Protein AF-G7H5S6-F1 (afdb_monomer_lite)

Radius of gyration: 30.72 Å; chains: 1; bounding box: 79×36×66 Å

pLDDT: mean 77.29, std 14.37, range [43.06, 95.81]

Secondary structure (DSSP, 8-state):
-HHHHHHHHHHHHHHHHHHHHHSS-GGGHHHHHHHHHHHHHHHHHHHHHHHHHHSPPPPHHHHHHHHHHHHHHHHHHHHHHHHSSBHHHIIIIIHHHHHHHHHHHTT-TT-TTSTTTHHHHHHHHHHHHHHHHHHHHH-TT---STTTTSBP-HHHHHHHHHHHHHT-

Sequence (168 aa):
MIDRLVMAGIVVVAGLVVAAAVGPLRPHALLVGGAVAAVILGVLRLSISLGARSAPPPQPWDSERDDALVRWQARTRNLIAWADGTRGDWDRHLRPILAREFLMATGNRHGAARRGATAGTLGATGRMTFGPELWPWVDPLGANYADRDQPGPGRDTLDAILKQLEQL

Structure (mmCIF, N/CA/C/O backbone):
data_AF-G7H5S6-F1
#
_entry.id   AF-G7H5S6-F1
#
loop_
_atom_site.group_PDB
_atom_site.id
_atom_site.type_symbol
_atom_site.label_atom_id
_atom_site.label_alt_id
_atom_site.label_comp_id
_atom_site.label_asym_id
_atom_site.label_entity_id
_atom_site.label_seq_id
_atom_site.pdbx_PDB_ins_code
_atom_site.Cartn_x
_atom_site.Cartn_y
_atom_site.Cartn_z
_atom_site.occupancy
_atom_site.B_iso_or_equiv
_atom_site.auth_seq_id
_atom_site.auth_comp_id
_atom_site.auth_asym_id
_atom_site.auth_atom_id
_atom_site.pdbx_PDB_model_num
ATOM 1 N N . MET A 1 1 ? -17.541 3.341 44.422 1.00 45.53 1 MET A N 1
ATOM 2 C CA . MET A 1 1 ? -18.505 4.457 44.618 1.00 45.53 1 MET A CA 1
ATOM 3 C C . MET A 1 1 ? -19.136 4.929 43.300 1.00 45.53 1 MET A C 1
ATOM 5 O O . MET A 1 1 ? -20.280 5.360 43.332 1.00 45.53 1 MET A O 1
ATOM 9 N N . ILE A 1 2 ? -18.446 4.780 42.157 1.00 50.59 2 ILE A N 1
ATOM 10 C CA . ILE A 1 2 ? -18.919 5.140 40.803 1.00 50.59 2 ILE A CA 1
ATOM 11 C C . ILE A 1 2 ? -20.127 4.294 40.348 1.00 50.59 2 ILE A C 1
ATOM 13 O O . ILE A 1 2 ? -21.090 4.858 39.837 1.00 50.59 2 ILE A O 1
ATOM 17 N N . ASP A 1 3 ? -20.163 2.990 40.649 1.00 52.72 3 ASP A N 1
ATOM 18 C CA . ASP A 1 3 ? -21.275 2.110 40.234 1.00 52.72 3 ASP A CA 1
ATOM 19 C C . ASP A 1 3 ? -22.633 2.519 40.808 1.00 52.72 3 ASP A C 1
ATOM 21 O O . ASP A 1 3 ? -23.659 2.396 40.147 1.00 52.72 3 ASP A O 1
ATOM 25 N N . ARG A 1 4 ? -22.648 3.071 42.027 1.00 52.19 4 ARG A N 1
ATOM 26 C CA . ARG A 1 4 ? -23.876 3.550 42.678 1.00 52.19 4 ARG A CA 1
ATOM 27 C C . ARG A 1 4 ? -24.421 4.817 42.030 1.00 52.19 4 ARG A C 1
ATOM 29 O O . ARG A 1 4 ? -25.630 5.002 41.987 1.00 52.19 4 ARG A O 1
ATOM 36 N N . LEU A 1 5 ? -23.534 5.665 41.517 1.00 59.50 5 LEU A N 1
ATOM 37 C CA . LEU A 1 5 ? -23.887 6.914 40.846 1.00 59.50 5 LEU A CA 1
ATOM 38 C C . LEU A 1 5 ? -24.410 6.641 39.429 1.00 59.50 5 LEU A C 1
ATOM 40 O O . LEU A 1 5 ? -25.396 7.242 39.011 1.00 59.50 5 LEU A O 1
ATOM 44 N N . VAL A 1 6 ? -23.817 5.660 38.739 1.00 63.34 6 VAL A N 1
ATOM 45 C CA . VAL A 1 6 ? -24.303 5.160 37.444 1.00 63.34 6 VAL A CA 1
ATOM 46 C C . VAL A 1 6 ? -25.653 4.453 37.602 1.00 63.34 6 VAL A C 1
ATOM 48 O O . VAL A 1 6 ? -26.586 4.765 36.865 1.00 63.34 6 VAL A O 1
ATOM 51 N N . MET A 1 7 ? -25.808 3.578 38.605 1.00 64.44 7 MET A N 1
ATOM 52 C CA . MET A 1 7 ? -27.102 2.954 38.916 1.00 64.44 7 MET A CA 1
ATOM 53 C C . MET A 1 7 ? -28.175 3.993 39.249 1.00 64.44 7 MET A C 1
ATOM 55 O O . MET A 1 7 ? -29.288 3.898 38.741 1.00 64.44 7 MET A O 1
ATOM 59 N N . ALA A 1 8 ? -27.850 4.994 40.073 1.00 67.88 8 ALA A N 1
ATOM 60 C CA . ALA A 1 8 ? -28.789 6.053 40.429 1.00 67.88 8 ALA A CA 1
ATOM 61 C C . ALA A 1 8 ? -29.220 6.862 39.195 1.00 67.88 8 ALA A C 1
ATOM 63 O O . ALA A 1 8 ? -30.404 7.147 39.037 1.00 67.88 8 ALA A O 1
ATOM 64 N N . GLY A 1 9 ? -28.287 7.158 38.281 1.00 67.00 9 GLY A N 1
ATOM 65 C CA . GLY A 1 9 ? -28.594 7.806 37.006 1.00 67.00 9 GLY A CA 1
ATOM 66 C C . GLY A 1 9 ? -29.545 6.981 36.135 1.00 67.00 9 GLY A C 1
ATOM 67 O O . GLY A 1 9 ? -30.530 7.513 35.628 1.00 67.00 9 GLY A O 1
ATOM 68 N N . ILE A 1 10 ? -29.310 5.670 36.021 1.00 71.88 10 ILE A N 1
ATOM 69 C CA . ILE A 1 10 ? -30.171 4.757 35.250 1.00 71.88 10 ILE A CA 1
ATOM 70 C C . ILE A 1 10 ? -31.579 4.677 35.857 1.00 71.88 10 ILE A C 1
ATOM 72 O O . ILE A 1 10 ? -32.564 4.742 35.125 1.00 71.88 10 ILE A O 1
ATOM 76 N N . VAL A 1 11 ? -31.690 4.586 37.186 1.00 71.38 11 VAL A N 1
ATOM 77 C CA . VAL A 1 11 ? -32.981 4.499 37.890 1.00 71.38 11 VAL A CA 1
ATOM 78 C C . VAL A 1 11 ? -33.803 5.779 37.720 1.00 71.38 11 VAL A C 1
ATOM 80 O O . VAL A 1 11 ? -35.008 5.703 37.484 1.00 71.38 11 VAL A O 1
ATOM 83 N N . VAL A 1 12 ? -33.167 6.953 37.769 1.00 70.50 12 VAL A N 1
ATOM 84 C CA . VAL A 1 12 ? -33.852 8.240 37.560 1.00 70.50 12 VAL A CA 1
ATOM 85 C C . VAL A 1 12 ? -34.359 8.372 36.120 1.00 70.50 12 VAL A C 1
ATOM 87 O O . VAL A 1 12 ? -35.499 8.787 35.908 1.00 70.50 12 VAL A O 1
ATOM 90 N N . VAL A 1 13 ? -33.560 7.961 35.128 1.00 68.56 13 VAL A N 1
ATOM 91 C CA . VAL A 1 13 ? -33.967 7.983 33.712 1.00 68.56 13 VAL A CA 1
ATOM 92 C C . VAL A 1 13 ? -35.098 6.991 33.444 1.00 68.56 13 VAL A C 1
ATOM 94 O O . VAL A 1 13 ? -36.085 7.351 32.804 1.00 68.56 13 VAL A O 1
ATOM 97 N N . ALA A 1 14 ? -35.008 5.773 33.982 1.00 68.81 14 ALA A N 1
ATOM 98 C CA . ALA A 1 14 ? -36.062 4.770 33.860 1.00 68.81 14 ALA A CA 1
ATOM 99 C C . ALA A 1 14 ? -37.376 5.243 34.507 1.00 68.81 14 ALA A C 1
ATOM 101 O O . ALA A 1 14 ? -38.442 5.096 33.910 1.00 68.81 14 ALA A O 1
ATOM 102 N N . GLY A 1 15 ? -37.304 5.880 35.682 1.00 63.94 15 GLY A N 1
ATOM 103 C CA . GLY A 1 15 ? -38.466 6.460 36.359 1.00 63.94 15 GLY A CA 1
ATOM 104 C C . GLY A 1 15 ? -39.138 7.571 35.547 1.00 63.94 15 GLY A C 1
ATOM 105 O O . GLY A 1 15 ? -40.364 7.594 35.436 1.00 63.94 15 GLY A O 1
ATOM 106 N N . LEU A 1 16 ? -38.348 8.446 34.917 1.00 65.44 16 LEU A N 1
ATOM 107 C CA . LEU A 1 16 ? -38.861 9.530 34.075 1.00 65.44 16 LEU A CA 1
ATOM 108 C C . LEU A 1 16 ? -39.546 9.003 32.800 1.00 65.44 16 LEU A C 1
ATOM 110 O O . LEU A 1 16 ? -40.596 9.513 32.408 1.00 65.44 16 LEU A O 1
ATOM 114 N N . VAL A 1 17 ? -38.995 7.949 32.187 1.00 63.38 17 VAL A N 1
ATOM 115 C CA . VAL A 1 17 ? -39.580 7.283 31.009 1.00 63.38 17 VAL A CA 1
ATOM 116 C C . VAL A 1 17 ? -40.907 6.600 31.355 1.00 63.38 17 VAL A C 1
ATOM 118 O O . VAL A 1 17 ? -41.890 6.772 30.634 1.00 63.38 17 VAL A O 1
ATOM 121 N N . VAL A 1 18 ? -40.967 5.866 32.472 1.00 64.19 18 VAL A N 1
ATOM 122 C CA . VAL A 1 18 ? -42.189 5.170 32.917 1.00 64.19 18 VAL A CA 1
ATOM 123 C C . VAL A 1 18 ? -43.291 6.167 33.295 1.00 64.19 18 VAL A C 1
ATOM 125 O O . VAL A 1 18 ? -44.445 5.978 32.909 1.00 64.19 18 VAL A O 1
ATOM 128 N N . ALA A 1 19 ? -42.946 7.268 33.969 1.00 59.81 19 ALA A N 1
ATOM 129 C CA . ALA A 1 19 ? -43.901 8.323 34.316 1.00 59.81 19 ALA A CA 1
ATOM 130 C C . ALA A 1 19 ? -44.505 9.004 33.074 1.00 59.81 19 ALA A C 1
ATOM 132 O O . ALA A 1 19 ? -45.699 9.306 33.044 1.00 59.81 19 ALA A O 1
ATOM 133 N N . ALA A 1 20 ? -43.706 9.195 32.022 1.00 56.91 20 ALA A N 1
ATOM 134 C CA . ALA A 1 20 ? -44.175 9.763 30.763 1.00 56.91 20 ALA A CA 1
ATOM 135 C C . ALA A 1 20 ? -45.001 8.782 29.909 1.00 56.91 20 ALA A C 1
ATOM 137 O O . ALA A 1 20 ? -45.844 9.220 29.127 1.00 56.91 20 ALA A O 1
ATOM 138 N N . ALA A 1 21 ? -44.787 7.472 30.067 1.00 57.72 21 ALA A N 1
ATOM 139 C CA . ALA A 1 21 ? -45.518 6.432 29.343 1.00 57.72 21 ALA A CA 1
ATOM 140 C C . ALA A 1 21 ? -46.923 6.153 29.916 1.00 57.72 21 ALA A C 1
ATOM 142 O O . ALA A 1 21 ? -47.825 5.792 29.160 1.00 57.72 21 ALA A O 1
ATOM 143 N N . VAL A 1 22 ? -47.115 6.318 31.232 1.00 59.72 22 VAL A N 1
ATOM 144 C CA . VAL A 1 22 ? -48.376 5.988 31.933 1.00 59.72 22 VAL A CA 1
ATOM 145 C C . VAL A 1 22 ? -49.244 7.230 32.218 1.00 59.72 22 VAL A C 1
ATOM 147 O O . VAL A 1 22 ? -50.445 7.105 32.452 1.00 59.72 22 VAL A O 1
ATOM 150 N N . GLY A 1 23 ? -48.676 8.441 32.167 1.00 59.31 23 GLY A N 1
ATOM 151 C CA . GLY A 1 23 ? -49.377 9.690 32.487 1.00 59.31 23 GLY A CA 1
ATOM 152 C C . GLY A 1 23 ? -50.202 10.318 31.342 1.00 59.31 23 GLY A C 1
ATOM 153 O O . GLY A 1 23 ? -50.034 9.977 30.170 1.00 59.31 23 GLY A O 1
ATOM 154 N N . PRO A 1 24 ? -51.049 11.325 31.643 1.00 52.25 24 PRO A N 1
ATOM 155 C CA . PRO A 1 24 ? -51.925 12.026 30.685 1.00 52.25 24 PRO A CA 1
ATOM 156 C C . PRO A 1 24 ? -51.184 12.902 29.647 1.00 52.25 24 PRO A C 1
ATOM 158 O O . PRO A 1 24 ? -51.805 13.662 28.908 1.00 52.25 24 PRO A O 1
ATOM 161 N N . LEU A 1 25 ? -49.853 12.794 29.554 1.00 53.53 25 LEU A N 1
ATOM 162 C CA . LEU A 1 25 ? -48.973 13.620 28.721 1.00 53.53 25 LEU A CA 1
ATOM 163 C C . LEU A 1 25 ? -48.718 13.056 27.311 1.00 53.53 25 LEU A C 1
ATOM 165 O O . LEU A 1 25 ? -47.797 13.513 26.636 1.00 53.53 25 LEU A O 1
ATOM 169 N N . ARG A 1 26 ? -49.555 12.136 26.808 1.00 55.16 26 ARG A N 1
ATOM 170 C CA . ARG A 1 26 ? -49.498 11.642 25.413 1.00 55.16 26 ARG A CA 1
ATOM 171 C C . ARG A 1 26 ? -49.237 12.719 24.339 1.00 55.16 26 ARG A C 1
ATOM 173 O O . ARG A 1 26 ? -48.422 12.440 23.461 1.00 55.16 26 ARG A O 1
ATOM 180 N N . PRO A 1 27 ? -49.828 13.936 24.375 1.00 64.19 27 PRO A N 1
ATOM 181 C CA . PRO A 1 27 ? -49.524 14.961 23.367 1.00 64.19 27 PRO A CA 1
ATOM 182 C C . PRO A 1 27 ? -48.084 15.511 23.416 1.00 64.19 27 PRO A C 1
ATOM 184 O O . PRO A 1 27 ? -47.648 16.150 22.468 1.00 64.19 27 PRO A O 1
ATOM 187 N N . HIS A 1 28 ? -47.322 15.243 24.480 1.00 59.09 28 HIS A N 1
ATOM 188 C CA . HIS A 1 28 ? -45.950 15.724 24.682 1.00 59.09 28 HIS A CA 1
ATOM 189 C C . HIS A 1 28 ? -44.902 14.612 24.495 1.00 59.09 28 HIS A C 1
ATOM 191 O O . HIS A 1 28 ? -43.733 14.796 24.833 1.00 59.09 28 HIS A O 1
ATOM 197 N N . ALA A 1 29 ? -45.290 13.463 23.926 1.00 62.50 29 ALA A N 1
ATOM 198 C CA . ALA A 1 29 ? -44.412 12.307 23.729 1.00 62.50 29 ALA A CA 1
ATOM 199 C C . ALA A 1 29 ? -43.124 12.633 22.943 1.00 62.50 29 ALA A C 1
ATOM 201 O O . ALA A 1 29 ? -42.072 12.067 23.230 1.00 62.50 29 ALA A O 1
ATOM 202 N N . LEU A 1 30 ? -43.171 13.587 22.005 1.00 62.59 30 LEU A N 1
ATOM 203 C CA . LEU A 1 30 ? -41.986 14.052 21.270 1.00 62.59 30 LEU A CA 1
ATOM 204 C C . LEU A 1 30 ? -41.002 14.833 22.154 1.00 62.59 30 LEU A C 1
ATOM 206 O O . LEU A 1 30 ? -39.795 14.635 22.043 1.00 62.59 30 LEU A O 1
ATOM 210 N N . LEU A 1 31 ? -41.501 15.677 23.062 1.00 62.62 31 LEU A N 1
ATOM 211 C CA . LEU A 1 31 ? -40.660 16.403 24.022 1.00 62.62 31 LEU A CA 1
ATOM 212 C C . LEU A 1 31 ? -40.025 15.444 25.030 1.00 62.62 31 LEU A C 1
ATOM 214 O O . LEU A 1 31 ? -38.853 15.591 25.365 1.00 62.62 31 LEU A O 1
ATOM 218 N N . VAL A 1 32 ? -40.772 14.424 25.455 1.00 65.31 32 VAL A N 1
ATOM 219 C CA . VAL A 1 32 ? -40.256 13.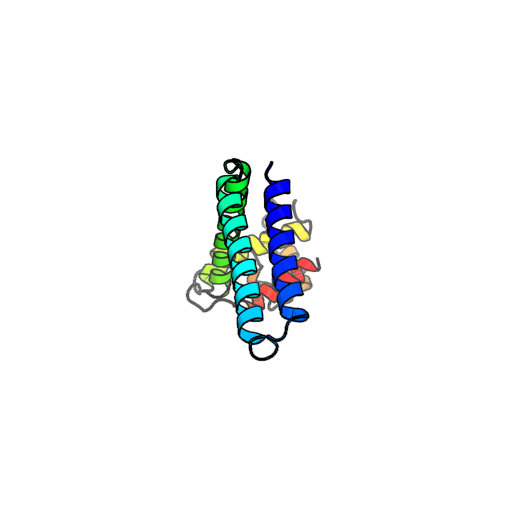351 26.313 1.00 65.31 32 VAL A CA 1
ATOM 220 C C . VAL A 1 32 ? -39.171 12.559 25.584 1.00 65.31 32 VAL A C 1
ATOM 222 O O . VAL A 1 32 ? -38.092 12.362 26.135 1.00 65.31 32 VAL A O 1
ATOM 225 N N . GLY A 1 33 ? -39.413 12.146 24.337 1.00 65.81 33 GLY A N 1
ATOM 226 C CA . GLY A 1 33 ? -38.421 11.436 23.527 1.00 65.81 33 GLY A CA 1
ATOM 227 C C . GLY A 1 33 ? -37.144 12.255 23.321 1.00 65.81 33 GLY A C 1
ATOM 228 O O . GLY A 1 33 ? -36.042 11.737 23.495 1.00 65.81 33 GLY A O 1
ATOM 229 N N . GLY A 1 34 ? -37.289 13.554 23.043 1.00 73.50 34 GLY A N 1
ATOM 230 C CA . GLY A 1 34 ? -36.168 14.489 22.942 1.00 73.50 34 GLY A CA 1
ATOM 231 C C . GLY A 1 34 ? -35.395 14.634 24.253 1.00 73.50 34 GLY A C 1
ATOM 232 O O . GLY A 1 34 ? -34.166 14.594 24.245 1.00 73.50 34 GLY A O 1
ATOM 233 N N . ALA A 1 35 ? -36.091 14.728 25.388 1.00 72.31 35 ALA A N 1
ATOM 234 C CA . ALA A 1 35 ? -35.461 14.800 26.703 1.00 72.31 35 ALA A CA 1
ATOM 235 C C . ALA A 1 35 ? -34.674 13.521 27.030 1.00 72.31 35 ALA A C 1
ATOM 237 O O . ALA A 1 35 ? -33.537 13.599 27.489 1.00 72.31 35 ALA A O 1
ATOM 238 N N . VAL A 1 36 ? -35.230 12.345 26.731 1.00 71.00 36 VAL A N 1
ATOM 239 C CA . VAL A 1 36 ? -34.550 11.056 26.930 1.00 71.00 36 VAL A CA 1
ATOM 240 C C . VAL A 1 36 ? -33.309 10.953 26.044 1.00 71.00 36 VAL A C 1
ATOM 242 O O . VAL A 1 36 ? -32.234 10.615 26.539 1.00 71.00 36 VAL A O 1
ATOM 245 N N . ALA A 1 37 ? -33.415 11.308 24.761 1.00 74.56 37 ALA A N 1
ATOM 246 C CA . ALA A 1 37 ? -32.275 11.321 23.847 1.00 74.56 37 ALA A CA 1
ATOM 247 C C . ALA A 1 37 ? -31.179 12.299 24.304 1.00 74.56 37 ALA A C 1
ATOM 249 O O . ALA A 1 37 ? -29.999 11.951 24.286 1.00 74.56 37 ALA A O 1
ATOM 250 N N . ALA A 1 38 ? -31.558 13.492 24.773 1.00 74.38 38 ALA A N 1
ATOM 251 C CA . ALA A 1 38 ? -30.626 14.484 25.300 1.00 74.38 38 ALA A CA 1
ATOM 252 C C . ALA A 1 38 ? -29.911 13.992 26.567 1.00 74.38 38 ALA A C 1
ATOM 254 O O . ALA A 1 38 ? -28.710 14.213 26.714 1.00 74.38 38 ALA A O 1
ATOM 255 N N . VAL A 1 39 ? -30.611 13.280 27.454 1.00 77.56 39 VAL A N 1
ATOM 256 C CA . VAL A 1 39 ? -30.002 12.684 28.650 1.00 77.56 39 VAL A CA 1
ATOM 257 C C . VAL A 1 39 ? -29.058 11.543 28.278 1.00 77.56 39 VAL A C 1
ATOM 259 O O . VAL A 1 39 ? -27.942 11.509 28.788 1.00 77.56 39 VAL A O 1
ATOM 262 N N . ILE A 1 40 ? -29.442 10.652 27.359 1.00 77.88 40 ILE A N 1
ATOM 263 C CA . ILE A 1 40 ? -28.568 9.568 26.880 1.00 77.88 40 ILE A CA 1
ATOM 264 C C . ILE A 1 40 ? -27.298 10.147 26.250 1.00 77.88 40 ILE A C 1
ATOM 266 O O . ILE A 1 40 ? -26.192 9.741 26.606 1.00 77.88 40 ILE A O 1
ATOM 270 N N . LEU A 1 41 ? -27.441 11.136 25.361 1.00 79.75 41 LEU A N 1
ATOM 271 C CA . LEU A 1 41 ? -26.305 11.826 24.750 1.00 79.75 41 LEU A CA 1
ATOM 272 C C . LEU A 1 41 ? -25.452 12.538 25.799 1.00 79.75 41 LEU A C 1
ATOM 274 O O . LEU A 1 41 ? -24.231 12.443 25.740 1.00 79.75 41 LEU A O 1
ATOM 278 N N . GLY A 1 42 ? -26.071 13.203 26.777 1.00 82.50 42 GLY A N 1
ATOM 279 C CA . GLY A 1 42 ? -25.380 13.874 27.876 1.00 82.50 42 GLY A CA 1
ATOM 280 C C . GLY A 1 42 ? -24.571 12.910 28.742 1.00 82.50 42 GLY A C 1
ATOM 281 O O . GLY A 1 42 ? -23.400 13.175 29.011 1.00 82.50 42 GLY A O 1
ATOM 282 N N . VAL A 1 43 ? -25.152 11.766 29.115 1.00 79.44 43 VAL A N 1
ATOM 283 C CA . VAL A 1 43 ? -24.474 10.706 29.876 1.00 79.44 43 VAL A CA 1
ATOM 284 C C . VAL A 1 43 ? -23.328 10.107 29.067 1.00 79.44 43 VAL A C 1
ATOM 286 O O . VAL A 1 43 ? -22.242 9.961 29.616 1.00 79.44 43 VAL A O 1
ATOM 289 N N . LEU A 1 44 ? -23.520 9.837 27.772 1.00 78.12 44 LEU A N 1
ATOM 290 C CA . LEU A 1 44 ? -22.466 9.323 26.893 1.00 78.12 44 LEU A CA 1
ATOM 291 C C . LEU A 1 44 ? -21.307 10.324 26.747 1.00 78.12 44 LEU A C 1
ATOM 293 O O . LEU A 1 44 ? -20.134 9.966 26.830 1.00 78.12 44 LEU A O 1
ATOM 297 N N . ARG A 1 45 ? -21.617 11.615 26.582 1.00 83.69 45 ARG A N 1
ATOM 298 C CA . ARG A 1 45 ? -20.610 12.690 26.541 1.00 83.69 45 ARG A CA 1
ATOM 299 C C . ARG A 1 45 ? -19.852 12.777 27.864 1.00 83.69 45 ARG A C 1
ATOM 301 O O . ARG A 1 45 ? -18.628 12.937 27.874 1.00 83.69 45 ARG A O 1
ATOM 308 N N . LEU A 1 46 ? -20.569 12.671 28.981 1.00 79.50 46 LEU A N 1
ATOM 309 C CA . LEU A 1 46 ? -19.982 12.726 30.312 1.00 79.50 46 LEU A CA 1
ATOM 310 C C . LEU A 1 46 ? -19.120 11.489 30.593 1.00 79.50 46 LEU A C 1
ATOM 312 O O . LEU A 1 46 ? -18.017 11.641 31.100 1.00 79.50 46 LEU A O 1
ATOM 316 N N . SER A 1 47 ? -19.546 10.290 30.196 1.00 75.19 47 SER A N 1
ATOM 317 C CA . SER A 1 47 ? -18.765 9.061 30.363 1.00 75.19 47 SER A CA 1
ATOM 318 C C . SER A 1 47 ? -17.487 9.074 29.530 1.00 75.19 47 SER A C 1
ATOM 320 O O . SER A 1 47 ? -16.444 8.673 30.033 1.00 75.19 47 SER A O 1
ATOM 322 N N . ILE A 1 48 ? -17.528 9.595 28.298 1.00 76.81 48 ILE A N 1
ATOM 323 C CA . ILE A 1 48 ? -16.329 9.755 27.459 1.00 76.81 48 ILE A CA 1
ATOM 324 C C . ILE A 1 48 ? -15.364 10.764 28.095 1.00 76.81 48 ILE A C 1
ATOM 326 O O . ILE A 1 48 ? -14.170 10.506 28.197 1.00 76.81 48 ILE A O 1
ATOM 330 N N . SER A 1 49 ? -15.869 11.908 28.562 1.00 75.75 49 SER A N 1
ATOM 331 C CA . SER A 1 49 ? -15.030 12.961 29.157 1.00 75.75 49 SER A CA 1
ATOM 332 C C . SER A 1 49 ? -14.489 12.626 30.550 1.00 75.75 49 SER A C 1
ATOM 334 O O . SER A 1 49 ? -13.361 12.998 30.861 1.00 75.75 49 SER A O 1
ATOM 336 N N . LEU A 1 50 ? -15.252 11.920 31.388 1.00 71.94 50 LEU A N 1
ATOM 337 C CA . LEU A 1 50 ? -14.786 11.396 32.675 1.00 71.94 50 LEU A CA 1
ATOM 338 C C . LEU A 1 50 ? -13.837 10.214 32.463 1.00 71.94 50 LEU A C 1
ATOM 340 O O . LEU A 1 50 ? -12.796 10.153 33.106 1.00 71.94 50 LEU A O 1
ATOM 344 N N . GLY A 1 51 ? -14.146 9.330 31.513 1.00 62.94 51 GLY A N 1
ATOM 345 C CA . GLY A 1 51 ? -13.275 8.232 31.099 1.00 62.94 51 GLY A CA 1
ATOM 346 C C . GLY A 1 51 ? -11.937 8.724 30.552 1.00 62.94 51 GLY A C 1
ATOM 347 O O . GLY A 1 51 ? -10.911 8.159 30.894 1.00 62.94 51 GLY A O 1
ATOM 348 N N . ALA A 1 52 ? -11.915 9.835 29.809 1.00 61.94 52 ALA A N 1
ATOM 349 C CA . ALA A 1 52 ? -10.681 10.483 29.360 1.00 61.94 52 ALA A CA 1
ATOM 350 C C . ALA A 1 52 ? -9.864 11.102 30.512 1.00 61.94 52 ALA A C 1
ATOM 352 O O . ALA A 1 52 ? -8.648 11.207 30.410 1.00 61.94 52 ALA A O 1
ATOM 353 N N . ARG A 1 53 ? -10.510 11.502 31.617 1.00 58.22 53 ARG A N 1
ATOM 354 C CA . ARG A 1 53 ? -9.834 12.017 32.826 1.00 58.22 53 ARG A CA 1
ATOM 355 C C . ARG A 1 53 ? -9.336 10.906 33.753 1.00 58.22 53 ARG A C 1
ATOM 357 O O . ARG A 1 53 ? -8.421 11.142 34.532 1.00 58.22 53 ARG A O 1
ATOM 364 N N . SER A 1 54 ? -9.956 9.729 33.692 1.00 58.62 54 SER A N 1
ATOM 365 C CA . SER A 1 54 ? -9.565 8.526 34.439 1.00 58.62 54 SER A CA 1
ATOM 366 C C . SER A 1 54 ? -8.794 7.516 33.590 1.00 58.62 54 SER A C 1
ATOM 368 O O . SER A 1 54 ? -8.453 6.445 34.091 1.00 58.62 54 SER A O 1
ATOM 370 N N . ALA A 1 55 ? -8.522 7.842 32.324 1.00 64.38 55 ALA A N 1
ATOM 371 C CA . ALA A 1 55 ? -7.659 7.047 31.476 1.00 64.38 55 ALA A CA 1
ATOM 372 C C . ALA A 1 55 ? -6.283 6.978 32.151 1.00 64.38 55 ALA A C 1
ATOM 374 O O . ALA A 1 55 ? -5.752 8.023 32.548 1.00 64.38 55 ALA A O 1
ATOM 375 N N . PRO A 1 56 ? -5.711 5.774 32.322 1.00 66.94 56 PRO A N 1
ATOM 376 C CA . PRO A 1 56 ? -4.318 5.651 32.710 1.00 66.94 56 PRO A CA 1
ATOM 377 C C . PRO A 1 56 ? -3.466 6.533 31.789 1.00 66.94 56 PRO A C 1
ATOM 379 O O . PRO A 1 56 ? -3.810 6.662 30.608 1.00 66.94 56 PRO A O 1
ATOM 382 N N . PRO A 1 57 ? -2.382 7.153 32.292 1.00 72.31 57 PRO A N 1
ATOM 383 C CA . PRO A 1 57 ? -1.460 7.861 31.416 1.00 72.31 57 PRO A CA 1
ATOM 384 C C . PRO A 1 57 ? -1.072 6.927 30.259 1.00 72.31 57 PRO A C 1
ATOM 386 O O . PRO A 1 57 ? -0.846 5.738 30.517 1.00 72.31 57 PRO A O 1
ATOM 389 N N . PRO A 1 58 ? -1.056 7.428 29.007 1.00 70.12 58 PRO A N 1
ATOM 390 C CA . PRO A 1 58 ? -0.754 6.602 27.848 1.00 70.12 58 PRO A CA 1
ATOM 391 C C . PRO A 1 58 ? 0.562 5.880 28.102 1.00 70.12 58 PRO A C 1
ATOM 393 O O . PRO A 1 58 ? 1.563 6.496 28.481 1.00 70.12 58 PRO A O 1
ATOM 396 N N . GLN A 1 59 ? 0.534 4.559 27.968 1.00 78.81 59 GLN A N 1
ATOM 397 C CA . GLN A 1 59 ? 1.735 3.770 28.159 1.00 78.81 59 GLN A CA 1
ATOM 398 C C . GLN A 1 59 ? 2.653 4.015 26.954 1.00 78.81 59 GLN A C 1
ATOM 400 O O . GLN A 1 59 ? 2.158 4.231 25.845 1.00 78.81 59 GLN A O 1
ATOM 405 N N . PRO A 1 60 ? 3.984 3.946 27.112 1.00 76.44 60 PRO A N 1
ATOM 406 C CA . PRO A 1 60 ? 4.914 4.172 26.003 1.00 76.44 60 PRO A CA 1
ATOM 407 C C . PRO A 1 60 ? 4.612 3.323 24.754 1.00 76.44 60 PRO A C 1
ATOM 409 O O . PRO A 1 60 ? 4.738 3.807 23.632 1.00 76.44 60 PRO A O 1
ATOM 412 N N . TRP A 1 61 ? 4.127 2.089 24.940 1.00 75.38 61 TRP A N 1
ATOM 413 C CA . TRP A 1 61 ? 3.763 1.184 23.845 1.00 75.38 61 TRP A CA 1
ATOM 414 C C . TRP A 1 61 ? 2.513 1.609 23.058 1.00 75.38 61 TRP A C 1
ATOM 416 O O . TRP A 1 61 ? 2.331 1.148 21.93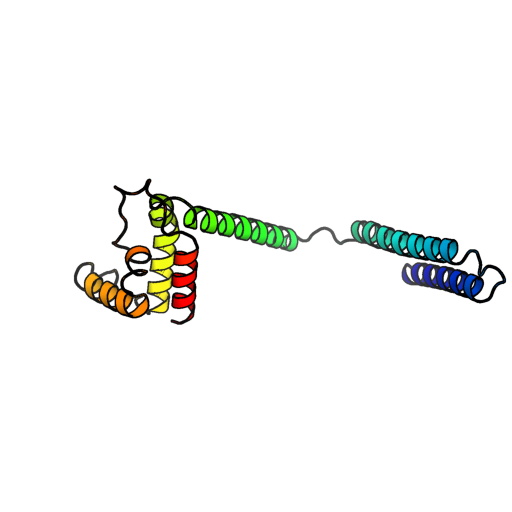3 1.00 75.38 61 TRP A O 1
ATOM 426 N N . ASP A 1 62 ? 1.638 2.444 23.626 1.00 79.25 62 ASP A N 1
ATOM 427 C CA . ASP A 1 62 ? 0.446 2.936 22.926 1.00 79.25 62 ASP A CA 1
ATOM 428 C C . ASP A 1 62 ? 0.876 3.982 21.890 1.00 79.25 62 ASP A C 1
ATOM 430 O O . ASP A 1 62 ? 0.566 3.844 20.708 1.00 79.25 62 ASP A O 1
ATOM 434 N N . SER A 1 63 ? 1.735 4.923 22.296 1.00 80.62 63 SER A N 1
ATOM 435 C CA . SER A 1 63 ? 2.362 5.894 21.392 1.00 80.62 63 SER A CA 1
ATOM 436 C C . SER A 1 63 ? 3.210 5.217 20.309 1.00 80.62 63 SER A C 1
ATOM 438 O O . SER A 1 63 ? 3.139 5.591 19.143 1.00 80.62 63 SER A O 1
ATOM 440 N N . GLU A 1 64 ? 3.981 4.177 20.653 1.00 81.44 64 GLU A N 1
ATOM 441 C CA . GLU A 1 64 ? 4.784 3.435 19.668 1.00 81.44 64 GLU A CA 1
ATOM 442 C C . GLU A 1 64 ? 3.929 2.720 18.612 1.00 81.44 64 GLU A C 1
ATOM 444 O O . GLU A 1 64 ? 4.315 2.669 17.437 1.00 81.44 64 GLU A O 1
ATOM 449 N N . ARG A 1 65 ? 2.777 2.162 19.012 1.00 82.19 65 ARG A N 1
ATOM 450 C CA . ARG A 1 65 ? 1.818 1.528 18.094 1.00 82.19 65 ARG A CA 1
ATOM 451 C C . ARG A 1 65 ? 1.179 2.554 17.170 1.00 82.19 65 ARG A C 1
ATOM 453 O O . ARG A 1 65 ? 1.141 2.322 15.960 1.00 82.19 65 ARG A O 1
ATOM 460 N N . ASP A 1 66 ? 0.734 3.678 17.720 1.00 87.38 66 ASP A N 1
ATOM 461 C CA . ASP A 1 66 ? 0.145 4.771 16.947 1.00 87.38 66 ASP A CA 1
ATOM 462 C C . ASP A 1 66 ? 1.158 5.318 15.933 1.00 87.38 66 ASP A C 1
ATOM 464 O O . ASP A 1 66 ? 0.872 5.415 14.736 1.00 87.38 66 ASP A O 1
ATOM 468 N N . ASP A 1 67 ? 2.398 5.536 16.365 1.00 89.75 67 ASP A N 1
ATOM 469 C CA . ASP A 1 67 ? 3.487 5.961 15.494 1.00 89.75 67 ASP A CA 1
ATOM 470 C C . ASP A 1 67 ? 3.811 4.922 14.409 1.00 89.75 67 ASP A C 1
ATOM 472 O O . ASP A 1 67 ? 4.121 5.271 13.264 1.00 89.75 67 ASP A O 1
ATOM 476 N N . ALA A 1 68 ? 3.759 3.627 14.735 1.00 90.44 68 ALA A N 1
ATOM 477 C CA . ALA A 1 68 ? 3.979 2.560 13.764 1.00 90.44 68 ALA A CA 1
ATOM 478 C C . ALA A 1 68 ? 2.894 2.546 12.679 1.00 90.44 68 ALA A C 1
ATOM 480 O O . ALA A 1 68 ? 3.227 2.414 11.497 1.00 90.44 68 ALA A O 1
ATOM 481 N N . LEU A 1 69 ? 1.629 2.741 13.059 1.00 93.12 69 LEU A N 1
ATOM 482 C CA . LEU A 1 69 ? 0.505 2.838 12.129 1.00 93.12 69 LEU A CA 1
ATOM 483 C C . LEU A 1 69 ? 0.621 4.072 11.232 1.00 93.12 69 LEU A C 1
ATOM 485 O O . LEU A 1 69 ? 0.491 3.948 10.013 1.00 93.12 69 LEU A O 1
ATOM 489 N N . VAL A 1 70 ? 0.949 5.237 11.799 1.00 91.50 70 VAL A N 1
ATOM 490 C CA . VAL A 1 70 ? 1.158 6.475 11.030 1.00 91.50 70 VAL A CA 1
ATOM 491 C C . VAL A 1 70 ? 2.289 6.299 10.016 1.00 91.50 70 VAL A C 1
ATOM 493 O O . VAL A 1 70 ? 2.134 6.636 8.838 1.00 91.50 70 VAL A O 1
ATOM 496 N N . ARG A 1 71 ? 3.415 5.700 10.425 1.00 94.00 71 ARG A N 1
ATOM 497 C CA . ARG A 1 71 ? 4.532 5.397 9.515 1.00 94.00 71 ARG A CA 1
ATOM 498 C C . ARG A 1 71 ? 4.140 4.405 8.426 1.00 94.00 71 ARG A C 1
ATOM 500 O O . ARG A 1 71 ? 4.531 4.588 7.272 1.00 94.00 71 ARG A O 1
ATOM 507 N N . TRP A 1 72 ? 3.393 3.357 8.767 1.00 94.06 72 TRP A N 1
ATOM 508 C CA . TRP A 1 72 ? 2.915 2.378 7.793 1.00 94.06 72 TRP A CA 1
ATOM 509 C C . TRP A 1 72 ? 1.961 3.016 6.778 1.00 94.06 72 TRP A C 1
ATOM 511 O O . TRP A 1 72 ? 2.115 2.801 5.574 1.00 94.06 72 TRP A O 1
ATOM 521 N N . GLN A 1 73 ? 1.043 3.871 7.231 1.00 95.81 73 GLN A N 1
ATOM 522 C CA . GLN A 1 73 ? 0.115 4.587 6.362 1.00 95.81 73 GLN A CA 1
ATOM 523 C C . GLN A 1 73 ? 0.852 5.558 5.430 1.00 95.81 73 GLN A C 1
ATOM 525 O O . GLN A 1 73 ? 0.578 5.580 4.230 1.00 95.81 73 GLN A O 1
ATOM 530 N N . ALA A 1 74 ? 1.811 6.328 5.954 1.00 94.25 74 ALA A N 1
ATOM 531 C CA . ALA A 1 74 ? 2.631 7.237 5.156 1.00 94.25 74 ALA A CA 1
ATOM 532 C C . ALA A 1 74 ? 3.444 6.480 4.094 1.00 94.25 74 ALA A C 1
ATOM 534 O O . ALA A 1 74 ? 3.443 6.855 2.922 1.00 94.25 74 ALA A O 1
ATOM 535 N N . ARG A 1 75 ? 4.078 5.363 4.478 1.00 93.44 75 ARG A N 1
ATOM 536 C CA . ARG A 1 75 ? 4.813 4.495 3.547 1.00 93.44 75 ARG A CA 1
ATOM 537 C C . ARG A 1 75 ? 3.906 3.944 2.448 1.00 93.44 75 ARG A C 1
ATOM 539 O O . ARG A 1 75 ? 4.273 4.005 1.280 1.00 93.44 75 ARG A O 1
ATOM 546 N N . THR A 1 76 ? 2.735 3.429 2.812 1.00 92.50 76 THR A N 1
ATOM 547 C CA . THR A 1 76 ? 1.783 2.839 1.858 1.00 92.50 76 THR A CA 1
ATOM 548 C C . THR A 1 76 ? 1.262 3.889 0.883 1.00 92.50 76 THR A C 1
ATOM 550 O O . THR A 1 76 ? 1.202 3.640 -0.317 1.00 92.50 76 THR A O 1
ATOM 553 N N . ARG A 1 77 ? 0.964 5.100 1.367 1.00 94.44 77 ARG A N 1
ATOM 554 C CA . ARG A 1 77 ? 0.549 6.217 0.512 1.00 94.44 77 ARG A CA 1
ATOM 555 C C . ARG A 1 77 ? 1.629 6.596 -0.501 1.00 94.44 77 ARG A C 1
ATOM 557 O O . ARG A 1 77 ? 1.296 6.814 -1.658 1.00 94.44 77 ARG A O 1
ATOM 564 N N . ASN A 1 78 ? 2.896 6.624 -0.088 1.00 94.12 78 ASN A N 1
ATOM 565 C CA . ASN A 1 78 ? 4.006 6.901 -1.002 1.00 94.12 78 ASN A CA 1
ATOM 566 C C . ASN A 1 78 ? 4.161 5.805 -2.064 1.00 94.12 78 ASN A C 1
ATOM 568 O O . ASN A 1 78 ? 4.331 6.127 -3.233 1.00 94.12 78 ASN A O 1
ATOM 572 N N . LEU A 1 79 ? 4.040 4.525 -1.687 1.00 91.88 79 LEU A N 1
ATOM 573 C CA . LEU A 1 79 ? 4.083 3.413 -2.647 1.00 91.88 79 LEU A CA 1
ATOM 574 C C . LEU A 1 79 ? 2.966 3.509 -3.692 1.00 91.88 79 LEU A C 1
ATOM 576 O O . LEU A 1 79 ? 3.228 3.315 -4.874 1.00 91.88 79 LEU A O 1
ATOM 580 N N . ILE A 1 80 ? 1.747 3.847 -3.264 1.00 91.62 80 ILE A N 1
ATOM 581 C CA . ILE A 1 80 ? 0.615 4.058 -4.176 1.00 91.62 80 ILE A CA 1
ATOM 582 C C . ILE A 1 80 ? 0.886 5.260 -5.089 1.00 91.62 80 ILE A C 1
ATOM 584 O O . ILE A 1 80 ? 0.725 5.151 -6.298 1.00 91.62 80 ILE A O 1
ATOM 588 N N . ALA A 1 81 ? 1.368 6.375 -4.536 1.00 91.94 81 ALA A N 1
ATOM 589 C CA . ALA A 1 81 ? 1.682 7.567 -5.321 1.00 91.94 81 ALA A CA 1
ATOM 590 C C . ALA A 1 81 ? 2.752 7.304 -6.395 1.00 91.94 81 ALA A C 1
ATOM 592 O O . ALA A 1 81 ? 2.650 7.828 -7.498 1.00 91.94 81 ALA A O 1
ATOM 593 N N . TRP A 1 82 ? 3.755 6.470 -6.108 1.00 92.81 82 TRP A N 1
ATOM 594 C CA . TRP A 1 82 ? 4.756 6.074 -7.104 1.00 92.81 82 TRP A CA 1
ATOM 595 C C . TRP A 1 82 ? 4.210 5.111 -8.160 1.00 92.81 82 TRP A C 1
ATOM 597 O O . TRP A 1 82 ? 4.733 5.083 -9.269 1.00 92.81 82 TRP A O 1
ATOM 607 N N . ALA A 1 83 ? 3.166 4.342 -7.843 1.00 91.06 83 ALA A N 1
ATOM 608 C CA . ALA A 1 83 ? 2.522 3.452 -8.805 1.00 91.06 83 ALA A CA 1
ATOM 609 C C . ALA A 1 83 ? 1.712 4.238 -9.846 1.00 91.06 83 ALA A C 1
ATOM 611 O O . ALA A 1 83 ? 1.729 3.890 -11.024 1.00 91.06 83 ALA A O 1
ATOM 612 N N . ASP A 1 84 ? 1.060 5.319 -9.407 1.00 91.19 84 ASP A N 1
ATOM 613 C CA . ASP A 1 84 ? 0.300 6.249 -10.254 1.00 91.19 84 ASP A CA 1
ATOM 614 C C . ASP A 1 84 ? 1.181 7.322 -10.925 1.00 91.19 84 ASP A C 1
ATOM 616 O O . ASP A 1 84 ? 0.705 8.102 -11.749 1.00 91.19 84 ASP A O 1
ATOM 620 N N . GLY A 1 85 ? 2.456 7.397 -10.538 1.00 90.88 85 GLY A N 1
ATOM 621 C CA . GLY A 1 85 ? 3.401 8.414 -10.976 1.00 90.88 85 GLY A CA 1
ATOM 622 C C . GLY A 1 85 ? 4.087 8.090 -12.302 1.00 90.88 85 GLY A C 1
ATOM 623 O O . GLY A 1 85 ? 3.499 7.591 -13.264 1.00 90.88 85 GLY A O 1
ATOM 624 N N . THR A 1 86 ? 5.374 8.417 -12.365 1.00 92.69 86 THR A N 1
ATOM 625 C CA . THR A 1 86 ? 6.178 8.234 -13.575 1.00 92.69 86 THR A CA 1
ATOM 626 C C . THR A 1 86 ? 6.829 6.856 -13.631 1.00 92.69 86 THR A C 1
ATOM 628 O O . THR A 1 86 ? 7.001 6.165 -12.622 1.00 92.69 86 THR A O 1
ATOM 631 N N . ARG A 1 87 ? 7.275 6.460 -14.824 1.00 91.19 87 ARG A N 1
ATOM 632 C CA . ARG A 1 87 ? 8.098 5.261 -15.005 1.00 91.19 87 ARG A CA 1
ATOM 633 C C . ARG A 1 87 ? 9.383 5.312 -14.171 1.00 91.19 87 ARG A C 1
ATOM 635 O O . ARG A 1 87 ? 9.810 4.288 -13.642 1.00 91.19 87 ARG A O 1
ATOM 642 N N . GLY A 1 88 ? 9.978 6.493 -14.010 1.00 91.38 88 GLY A N 1
ATOM 643 C CA . GLY A 1 88 ? 11.147 6.690 -13.155 1.00 91.38 88 GLY A CA 1
ATOM 644 C C . GLY A 1 88 ? 10.866 6.399 -11.679 1.00 91.38 88 GLY A C 1
ATOM 645 O O . GLY A 1 88 ? 11.688 5.765 -11.013 1.00 91.38 88 GLY A O 1
ATOM 646 N N . ASP A 1 89 ? 9.703 6.817 -11.174 1.00 92.25 89 ASP A N 1
ATOM 647 C CA . ASP A 1 89 ? 9.289 6.542 -9.793 1.00 92.25 89 ASP A CA 1
ATOM 648 C C . ASP A 1 89 ? 9.060 5.048 -9.558 1.00 92.25 89 ASP A C 1
ATOM 650 O O . ASP A 1 89 ? 9.495 4.513 -8.530 1.00 92.25 89 ASP A O 1
ATOM 654 N N . TRP A 1 90 ? 8.460 4.367 -10.540 1.00 93.06 90 TRP A N 1
ATOM 655 C CA . TRP A 1 90 ? 8.293 2.917 -10.539 1.00 93.06 90 TRP A CA 1
ATOM 656 C C . TRP A 1 90 ? 9.637 2.190 -10.460 1.00 93.06 90 TRP A C 1
ATOM 658 O O . TRP A 1 90 ? 9.860 1.373 -9.562 1.00 93.06 90 TRP A O 1
ATOM 668 N N . ASP A 1 91 ? 10.553 2.510 -11.375 1.00 91.56 91 ASP A N 1
ATOM 669 C CA . ASP A 1 91 ? 11.850 1.843 -11.485 1.00 91.56 91 ASP A CA 1
ATOM 670 C C . ASP A 1 91 ? 12.723 2.069 -10.247 1.00 91.56 91 ASP A C 1
ATOM 672 O O . ASP A 1 91 ? 13.459 1.171 -9.833 1.00 91.56 91 ASP A O 1
ATOM 676 N N . ARG A 1 92 ? 12.616 3.245 -9.620 1.00 90.56 92 ARG A N 1
ATOM 677 C CA . ARG A 1 92 ? 13.397 3.591 -8.431 1.00 90.56 92 ARG A CA 1
ATOM 678 C C . ARG A 1 92 ? 12.850 2.977 -7.143 1.00 90.56 92 ARG A C 1
ATOM 680 O O . ARG A 1 92 ? 13.650 2.588 -6.293 1.00 90.56 92 ARG A O 1
ATOM 687 N N . HIS A 1 93 ? 11.529 2.924 -6.969 1.00 92.12 93 HIS A N 1
ATOM 688 C CA . HIS A 1 93 ? 10.927 2.575 -5.677 1.00 92.12 93 HIS A CA 1
ATOM 689 C C . HIS A 1 93 ? 10.152 1.253 -5.679 1.00 92.12 93 HIS A C 1
ATOM 691 O O . HIS A 1 93 ? 10.281 0.486 -4.727 1.00 92.12 93 HIS A O 1
ATOM 697 N N . LEU A 1 94 ? 9.369 0.963 -6.722 1.00 92.69 94 LEU A N 1
ATOM 698 C CA . LEU A 1 94 ? 8.495 -0.217 -6.775 1.00 92.69 94 LEU A CA 1
ATOM 699 C C . LEU A 1 94 ? 9.223 -1.453 -7.304 1.00 92.69 94 LEU A C 1
ATOM 701 O O . LEU A 1 94 ? 9.196 -2.503 -6.660 1.00 92.69 94 LEU A O 1
ATOM 705 N N . ARG A 1 95 ? 9.934 -1.323 -8.428 1.00 92.06 95 ARG A N 1
ATOM 706 C CA . ARG A 1 95 ? 10.639 -2.435 -9.085 1.00 92.06 95 ARG A CA 1
ATOM 707 C C . ARG A 1 95 ? 11.601 -3.185 -8.147 1.00 92.06 95 ARG A C 1
ATOM 709 O O . ARG A 1 95 ? 11.534 -4.413 -8.127 1.00 92.06 95 ARG A O 1
ATOM 716 N N . PRO A 1 96 ? 12.440 -2.528 -7.315 1.00 91.25 96 PRO A N 1
ATOM 717 C CA . PRO A 1 96 ? 13.343 -3.248 -6.415 1.00 91.25 96 PRO A CA 1
ATOM 718 C C . PRO A 1 96 ? 12.607 -4.071 -5.353 1.00 91.25 96 PRO A C 1
ATOM 720 O O . PRO A 1 96 ? 13.080 -5.141 -4.973 1.00 91.25 96 PRO A O 1
ATOM 723 N N . ILE A 1 97 ? 11.457 -3.584 -4.876 1.00 91.50 97 ILE A N 1
ATOM 724 C CA . ILE A 1 97 ? 10.632 -4.289 -3.891 1.00 91.50 97 ILE A CA 1
ATOM 725 C C . ILE A 1 97 ? 9.992 -5.508 -4.557 1.00 91.50 97 ILE A C 1
ATOM 727 O O . ILE A 1 97 ? 10.186 -6.621 -4.080 1.00 91.50 97 ILE A O 1
ATOM 731 N N . LEU A 1 98 ? 9.322 -5.320 -5.699 1.00 92.12 98 LEU A N 1
ATOM 732 C CA . LEU A 1 98 ? 8.666 -6.398 -6.449 1.00 92.12 98 LEU A CA 1
ATOM 733 C C . LEU A 1 98 ? 9.650 -7.503 -6.854 1.00 92.12 98 LEU A C 1
ATOM 735 O O . LEU A 1 98 ? 9.386 -8.683 -6.633 1.00 92.12 98 LEU A O 1
ATOM 739 N N . ALA A 1 99 ? 10.816 -7.125 -7.384 1.00 89.38 99 ALA A N 1
ATOM 740 C CA . ALA A 1 99 ? 11.858 -8.073 -7.758 1.00 89.38 99 ALA A CA 1
ATOM 741 C C . ALA A 1 99 ? 12.359 -8.873 -6.548 1.00 89.38 99 ALA A C 1
ATOM 743 O O . ALA A 1 99 ? 12.597 -10.077 -6.652 1.00 89.38 99 ALA A O 1
ATOM 744 N N . ARG A 1 100 ? 12.517 -8.219 -5.389 1.00 87.69 100 ARG A N 1
ATOM 745 C CA . ARG A 1 100 ? 12.956 -8.887 -4.162 1.00 87.69 100 ARG A CA 1
ATOM 746 C C . ARG A 1 100 ? 11.918 -9.886 -3.664 1.00 87.69 100 ARG A C 1
ATOM 748 O O . ARG A 1 100 ? 12.300 -11.008 -3.348 1.00 87.69 100 ARG A O 1
ATOM 755 N N . GLU A 1 101 ? 10.646 -9.500 -3.614 1.00 89.94 101 GLU A N 1
ATOM 756 C CA . GLU A 1 101 ? 9.567 -10.395 -3.181 1.00 89.94 101 GLU A CA 1
ATOM 757 C C . GLU A 1 101 ? 9.427 -11.592 -4.137 1.00 89.94 101 GLU A C 1
ATOM 759 O O . GLU A 1 101 ? 9.382 -12.734 -3.684 1.00 89.94 101 GLU A O 1
ATOM 764 N N . PHE A 1 102 ? 9.516 -11.376 -5.455 1.00 87.56 102 PHE A N 1
ATOM 765 C CA . PHE A 1 102 ? 9.562 -12.469 -6.434 1.00 87.56 102 PHE A CA 1
ATOM 766 C C . PHE A 1 102 ? 10.745 -13.423 -6.204 1.00 87.56 102 PHE A C 1
ATOM 768 O O . PHE A 1 102 ? 10.594 -14.646 -6.228 1.00 87.56 102 PHE A O 1
ATOM 775 N N . LEU A 1 103 ? 11.942 -12.883 -5.962 1.00 84.38 103 LEU A N 1
ATOM 776 C CA . LEU A 1 103 ? 13.134 -13.686 -5.680 1.00 84.38 103 LEU A CA 1
ATOM 777 C C . LEU A 1 103 ? 13.012 -14.479 -4.371 1.00 84.38 103 LEU A C 1
ATOM 779 O O . LEU A 1 103 ? 13.544 -15.588 -4.276 1.00 84.38 103 LEU A O 1
ATOM 783 N N . MET A 1 104 ? 12.329 -13.920 -3.370 1.00 85.00 104 MET A N 1
ATOM 784 C CA . MET A 1 104 ? 12.046 -14.601 -2.107 1.00 85.00 104 MET A CA 1
ATOM 785 C C . MET A 1 104 ? 11.032 -15.734 -2.298 1.00 85.00 104 MET A C 1
ATOM 787 O O . MET A 1 104 ? 11.304 -16.842 -1.832 1.00 85.00 104 MET A O 1
ATOM 791 N N . ALA A 1 105 ? 9.937 -15.486 -3.022 1.00 83.06 105 ALA A N 1
ATOM 792 C CA . ALA A 1 105 ? 8.897 -16.474 -3.320 1.00 83.06 105 ALA A CA 1
ATOM 793 C C . ALA A 1 105 ? 9.429 -17.636 -4.175 1.00 83.06 105 ALA A C 1
ATOM 795 O O . ALA A 1 105 ? 9.216 -18.802 -3.863 1.00 83.06 105 ALA A O 1
ATOM 796 N N . THR A 1 106 ? 10.238 -17.342 -5.198 1.00 77.75 106 THR A N 1
ATOM 797 C CA . THR A 1 106 ? 10.821 -18.368 -6.086 1.00 77.75 106 THR A CA 1
ATOM 798 C C . THR A 1 106 ? 11.986 -19.157 -5.475 1.00 77.75 106 THR A C 1
ATOM 800 O O . THR A 1 106 ? 12.608 -19.972 -6.157 1.00 77.75 106 THR A O 1
ATOM 803 N N . GLY A 1 107 ? 12.329 -18.927 -4.201 1.00 65.88 107 GLY A N 1
ATOM 804 C CA . GLY A 1 107 ? 13.377 -19.672 -3.495 1.00 65.88 107 GLY A CA 1
ATOM 805 C C . GLY A 1 107 ? 14.805 -19.406 -3.994 1.00 65.88 107 GLY A C 1
ATOM 806 O O . GLY A 1 107 ? 15.756 -20.039 -3.530 1.00 65.88 107 GLY A O 1
ATOM 807 N N . ASN A 1 108 ? 15.001 -18.429 -4.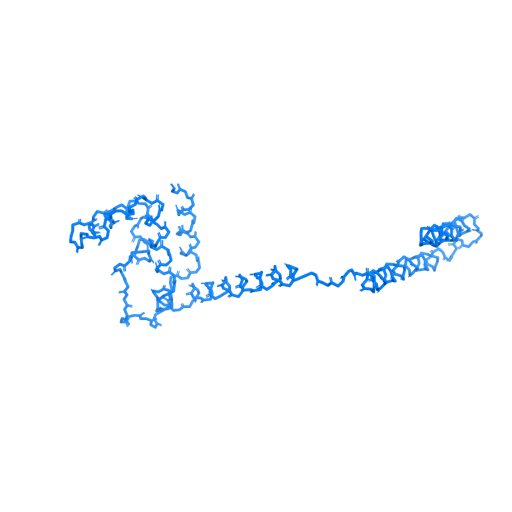884 1.00 61.50 108 ASN A N 1
ATOM 808 C CA . ASN A 1 108 ? 16.278 -18.124 -5.533 1.00 61.50 108 ASN A CA 1
ATOM 809 C C . ASN A 1 108 ? 17.247 -17.320 -4.637 1.00 61.50 108 ASN A C 1
ATOM 811 O O . ASN A 1 108 ? 17.983 -16.449 -5.104 1.00 61.50 108 ASN A O 1
ATOM 815 N N . ARG A 1 109 ? 17.319 -17.641 -3.334 1.00 52.62 109 ARG A N 1
ATOM 816 C CA . ARG A 1 109 ? 18.238 -16.988 -2.379 1.00 52.62 109 ARG A CA 1
ATOM 817 C C . ARG A 1 109 ? 19.730 -17.232 -2.669 1.00 52.62 109 ARG A C 1
ATOM 819 O O . ARG A 1 109 ? 20.554 -16.463 -2.189 1.00 52.62 109 ARG A O 1
ATOM 826 N N . HIS A 1 110 ? 20.104 -18.238 -3.468 1.00 43.06 110 HIS A N 1
ATOM 827 C CA . HIS A 1 110 ? 21.510 -18.663 -3.622 1.00 43.06 110 HIS A CA 1
ATOM 828 C C . HIS A 1 110 ? 22.207 -18.266 -4.945 1.00 43.06 110 HIS A C 1
ATOM 830 O O . HIS A 1 110 ? 23.314 -18.729 -5.209 1.00 43.06 110 HIS A O 1
ATOM 836 N N . GLY A 1 111 ? 21.616 -17.414 -5.794 1.00 45.22 111 GLY A N 1
ATOM 837 C CA . GLY A 1 111 ? 22.060 -17.290 -7.197 1.00 45.22 111 GLY A CA 1
ATOM 838 C C . GLY A 1 111 ? 22.586 -15.939 -7.688 1.00 45.22 111 GLY A C 1
ATOM 839 O O . GLY A 1 111 ? 23.177 -15.893 -8.768 1.00 45.22 111 GLY A O 1
ATOM 840 N N . ALA A 1 112 ? 22.416 -14.837 -6.949 1.00 47.03 112 ALA A N 1
ATOM 841 C CA . ALA A 1 112 ? 22.905 -13.522 -7.397 1.00 47.03 112 ALA A CA 1
ATOM 842 C C . ALA A 1 112 ? 24.450 -13.443 -7.463 1.00 47.03 112 ALA A C 1
ATOM 844 O O . ALA A 1 112 ? 25.010 -12.561 -8.113 1.00 47.03 112 ALA A O 1
ATOM 845 N N . ALA A 1 113 ? 25.149 -14.409 -6.854 1.00 43.69 113 ALA A N 1
ATOM 846 C CA . ALA A 1 113 ? 26.607 -14.520 -6.869 1.00 43.69 113 ALA A CA 1
ATOM 847 C C . ALA A 1 113 ? 27.204 -15.066 -8.188 1.00 43.69 113 ALA A C 1
ATOM 849 O O . ALA A 1 113 ? 28.425 -15.091 -8.330 1.00 43.69 113 ALA A O 1
ATOM 850 N N . ARG A 1 114 ? 26.400 -15.461 -9.189 1.00 45.78 114 ARG A N 1
ATOM 851 C CA . ARG A 1 114 ? 26.903 -15.932 -10.499 1.00 45.78 114 ARG A CA 1
ATOM 852 C C . ARG A 1 114 ? 26.284 -15.134 -11.652 1.00 45.78 114 ARG A C 1
ATOM 854 O O . ARG A 1 114 ? 25.543 -15.669 -12.468 1.00 45.78 114 ARG A O 1
ATOM 861 N N . ARG A 1 115 ? 26.608 -13.835 -11.683 1.00 47.12 115 ARG A N 1
ATOM 862 C CA . ARG A 1 115 ? 26.121 -12.721 -12.539 1.00 47.12 115 ARG A CA 1
ATOM 863 C C . ARG A 1 115 ? 26.159 -12.894 -14.082 1.00 47.12 115 ARG A C 1
ATOM 865 O O . ARG A 1 115 ? 26.216 -11.898 -14.788 1.00 47.12 115 ARG A O 1
ATOM 872 N N . GLY A 1 116 ? 26.115 -14.107 -14.634 1.00 48.03 116 GLY A N 1
ATOM 873 C CA . GLY A 1 116 ? 26.142 -14.328 -16.091 1.00 48.03 116 GLY A CA 1
ATOM 874 C C . GLY A 1 116 ? 25.160 -15.376 -16.619 1.00 48.03 116 GLY A C 1
ATOM 875 O O . GLY A 1 116 ? 24.609 -15.187 -17.695 1.00 48.03 116 GLY A O 1
ATOM 876 N N . ALA A 1 117 ? 24.891 -16.452 -15.869 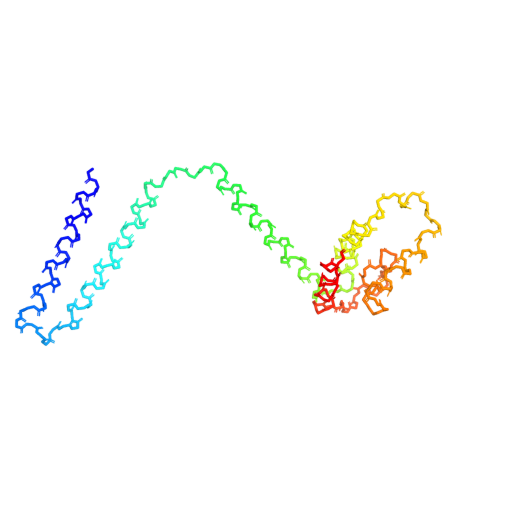1.00 44.34 117 ALA A N 1
ATOM 877 C CA . ALA A 1 117 ? 24.087 -17.582 -16.363 1.00 44.34 117 ALA A CA 1
ATOM 878 C C . ALA A 1 117 ? 22.629 -17.585 -15.862 1.00 44.34 117 ALA A C 1
ATOM 880 O O . ALA A 1 117 ? 21.754 -18.156 -16.502 1.00 44.34 117 ALA A O 1
ATOM 881 N N . THR A 1 118 ? 22.342 -16.930 -14.734 1.00 55.28 118 THR A N 1
ATOM 882 C CA . THR A 1 118 ? 21.023 -16.956 -14.073 1.00 55.28 118 THR A CA 1
ATOM 883 C C . THR A 1 118 ? 20.062 -15.863 -14.534 1.00 55.28 118 THR A C 1
ATOM 885 O O . THR A 1 118 ? 18.868 -15.995 -14.291 1.00 55.28 118 THR A O 1
ATOM 888 N N . ALA A 1 119 ? 20.531 -14.815 -15.222 1.00 59.41 119 ALA A N 1
ATOM 889 C CA . ALA A 1 119 ? 19.655 -13.747 -15.720 1.00 59.41 119 ALA A CA 1
ATOM 890 C C . ALA A 1 119 ? 18.657 -14.269 -16.771 1.00 59.41 119 ALA A C 1
ATOM 892 O O . ALA A 1 119 ? 17.477 -13.927 -16.733 1.00 59.41 119 ALA A O 1
ATOM 893 N N . GLY A 1 120 ? 19.110 -15.163 -17.659 1.00 63.59 120 GLY A N 1
ATOM 894 C CA . GLY A 1 120 ? 18.253 -15.805 -18.658 1.00 63.59 120 GLY A CA 1
ATOM 895 C C . GLY A 1 120 ? 17.211 -16.735 -18.033 1.00 63.59 120 GLY A C 1
ATOM 896 O O . GLY A 1 120 ? 16.036 -16.649 -18.380 1.00 63.59 120 GLY A O 1
ATOM 897 N N . THR A 1 121 ? 17.618 -17.573 -17.074 1.00 68.88 121 THR A N 1
ATOM 898 C CA . THR A 1 121 ? 16.711 -18.497 -16.372 1.00 68.88 121 THR A CA 1
ATOM 899 C C . THR A 1 121 ? 15.694 -17.747 -15.518 1.00 68.88 121 THR A C 1
ATOM 901 O O . THR A 1 121 ? 14.514 -18.067 -15.571 1.00 68.88 121 THR A O 1
ATOM 904 N N . LEU A 1 122 ? 16.118 -16.701 -14.800 1.00 73.88 122 LEU A N 1
ATOM 905 C CA . LEU A 1 122 ? 15.219 -15.861 -14.009 1.00 73.88 122 LEU A CA 1
ATOM 906 C C . LEU A 1 122 ? 14.224 -15.112 -14.904 1.00 73.88 122 LEU A C 1
ATOM 908 O O . LEU A 1 122 ? 13.041 -15.074 -14.590 1.00 73.88 122 LEU A O 1
ATOM 912 N N . GLY A 1 123 ? 14.683 -14.583 -16.044 1.00 78.75 123 GLY A N 1
ATOM 913 C CA . GLY A 1 123 ? 13.819 -13.964 -17.049 1.00 78.75 123 GLY A CA 1
ATOM 914 C C . GLY A 1 123 ? 12.829 -14.940 -17.685 1.00 78.75 123 GLY A C 1
ATOM 915 O O . GLY A 1 123 ? 11.697 -14.567 -17.980 1.00 78.75 123 GLY A O 1
ATOM 916 N N . ALA A 1 124 ? 13.226 -16.199 -17.882 1.00 79.19 124 ALA A N 1
ATOM 917 C CA . ALA A 1 124 ? 12.339 -17.244 -18.380 1.00 79.19 124 ALA A CA 1
ATOM 918 C C . ALA A 1 124 ? 11.277 -17.623 -17.338 1.00 79.19 124 ALA A C 1
ATOM 920 O O . ALA A 1 124 ? 10.094 -17.568 -17.657 1.00 79.19 124 ALA A O 1
ATOM 921 N N . THR A 1 125 ? 11.675 -17.916 -16.094 1.00 82.00 125 THR A N 1
ATOM 922 C CA . THR A 1 125 ? 10.742 -18.183 -14.985 1.00 82.00 125 THR A CA 1
ATOM 923 C C . THR A 1 125 ? 9.800 -17.005 -14.773 1.00 82.00 125 THR A C 1
ATOM 925 O O . THR A 1 125 ? 8.595 -17.186 -14.694 1.00 82.00 125 THR A O 1
ATOM 928 N N . GLY A 1 126 ? 10.337 -15.789 -14.784 1.00 83.06 126 GLY A N 1
ATOM 929 C CA . GLY A 1 126 ? 9.583 -14.553 -14.668 1.00 83.06 126 GLY A CA 1
ATOM 930 C C . GLY A 1 126 ? 8.507 -14.372 -15.732 1.00 83.06 126 GLY A C 1
ATOM 931 O O . GLY A 1 126 ? 7.360 -14.084 -15.404 1.00 83.06 126 GLY A O 1
ATOM 932 N N . ARG A 1 127 ? 8.848 -14.600 -17.005 1.00 86.31 127 ARG A N 1
ATOM 933 C CA . ARG A 1 127 ? 7.875 -14.565 -18.108 1.00 86.31 127 ARG A CA 1
ATOM 934 C C . ARG A 1 127 ? 6.875 -15.719 -18.066 1.00 86.31 127 ARG A C 1
ATOM 936 O O . ARG A 1 127 ? 5.749 -15.526 -18.502 1.00 86.31 127 ARG A O 1
ATOM 943 N N . MET A 1 128 ? 7.261 -16.898 -17.576 1.00 84.38 128 MET A N 1
ATOM 944 C CA . MET A 1 128 ? 6.332 -18.023 -17.400 1.00 84.38 128 MET A CA 1
ATOM 945 C C . MET A 1 128 ? 5.346 -17.768 -16.261 1.00 84.38 128 MET A C 1
ATOM 947 O O . MET A 1 128 ? 4.188 -18.149 -16.371 1.00 84.38 128 MET A O 1
ATOM 951 N N . THR A 1 129 ? 5.800 -17.109 -15.195 1.00 84.88 129 THR A N 1
ATOM 952 C CA . THR A 1 129 ? 4.957 -16.700 -14.080 1.00 84.88 129 THR A CA 1
ATOM 953 C C . THR A 1 129 ? 4.073 -15.534 -14.490 1.00 84.88 129 THR A C 1
ATOM 955 O O . THR A 1 129 ? 2.884 -15.737 -14.635 1.00 84.88 129 THR A O 1
ATOM 958 N N . PHE A 1 130 ? 4.628 -14.347 -14.737 1.00 86.31 130 PHE A N 1
ATOM 959 C CA . PHE A 1 130 ? 3.861 -13.107 -14.915 1.00 86.31 130 PHE A CA 1
ATOM 960 C C . PHE A 1 130 ? 3.359 -12.849 -16.340 1.00 86.31 130 PHE A C 1
ATOM 962 O O . PHE A 1 130 ? 2.552 -11.952 -16.568 1.00 86.31 130 PHE A O 1
ATOM 969 N N . GLY A 1 131 ? 3.854 -13.591 -17.327 1.00 88.25 131 GLY A N 1
ATOM 970 C CA . GLY A 1 131 ? 3.608 -13.292 -18.734 1.00 88.25 131 GLY A CA 1
ATOM 971 C C . GLY A 1 131 ? 4.498 -12.167 -19.290 1.00 88.25 131 GLY A C 1
ATOM 972 O O . GLY A 1 131 ? 5.273 -11.533 -18.566 1.00 88.25 131 GLY A O 1
ATOM 973 N N . PRO A 1 132 ? 4.426 -11.919 -20.610 1.00 86.19 132 PRO A N 1
ATOM 974 C CA . PRO A 1 132 ? 5.300 -10.973 -21.306 1.00 86.19 132 PRO A CA 1
ATOM 975 C C . PRO A 1 132 ? 4.977 -9.498 -21.028 1.00 86.19 132 PRO A C 1
ATOM 977 O O . PRO A 1 132 ? 5.856 -8.660 -21.204 1.00 86.19 132 PRO A O 1
ATOM 980 N N . GLU A 1 133 ? 3.755 -9.177 -20.598 1.00 87.19 133 GLU A N 1
ATOM 981 C CA . GLU A 1 133 ? 3.316 -7.791 -20.374 1.00 87.19 133 GLU A CA 1
ATOM 982 C C . GLU A 1 133 ? 3.683 -7.267 -18.980 1.00 87.19 133 GLU A C 1
ATOM 984 O O . GLU A 1 133 ? 4.093 -6.116 -18.837 1.00 87.19 133 GLU A O 1
ATOM 989 N N . LEU A 1 134 ? 3.592 -8.118 -17.953 1.00 90.00 134 LEU A N 1
ATOM 990 C CA . LEU A 1 134 ? 3.873 -7.746 -16.562 1.00 90.00 134 LEU A CA 1
ATOM 991 C C . LEU A 1 134 ? 5.354 -7.915 -16.198 1.00 90.00 134 LEU A C 1
ATOM 993 O O . LEU A 1 134 ? 5.898 -7.132 -15.416 1.00 90.00 134 LEU A O 1
ATOM 997 N N . TRP A 1 135 ? 6.037 -8.904 -16.791 1.00 89.75 135 TRP A N 1
ATOM 998 C CA . TRP A 1 135 ? 7.447 -9.180 -16.500 1.00 89.75 135 TRP A CA 1
ATOM 999 C C . TRP A 1 135 ? 8.382 -7.963 -16.644 1.00 89.75 135 TRP A C 1
ATOM 1001 O O . TRP A 1 135 ? 9.193 -7.749 -15.740 1.00 89.75 135 TRP A O 1
ATOM 1011 N N . PRO A 1 136 ? 8.282 -7.115 -17.691 1.00 89.81 136 PRO A N 1
ATOM 1012 C CA . PRO A 1 136 ? 9.156 -5.952 -17.854 1.00 89.81 136 PRO A CA 1
ATOM 1013 C C . PRO A 1 136 ? 9.129 -4.959 -16.684 1.00 89.81 136 PRO A C 1
ATOM 1015 O O . PRO A 1 136 ? 10.082 -4.194 -16.524 1.00 89.81 136 PRO A O 1
ATOM 1018 N N . TRP A 1 137 ? 8.068 -4.967 -15.872 1.00 90.25 137 TRP A N 1
ATOM 1019 C CA . TRP A 1 137 ? 7.881 -4.082 -14.717 1.00 90.25 137 TRP A CA 1
ATOM 1020 C C . TRP A 1 137 ? 8.407 -4.664 -13.401 1.00 90.25 137 TRP A C 1
ATOM 1022 O O . TRP A 1 137 ? 8.655 -3.907 -12.460 1.00 90.25 137 TRP A O 1
ATOM 1032 N N . VAL A 1 138 ? 8.616 -5.982 -13.350 1.00 90.62 138 VAL A N 1
ATOM 1033 C CA . VAL A 1 138 ? 9.192 -6.715 -12.208 1.00 90.62 138 VAL A CA 1
ATOM 1034 C C . VAL A 1 138 ? 10.676 -7.016 -12.429 1.00 90.62 138 VAL A C 1
ATOM 1036 O O . VAL A 1 138 ? 11.431 -7.109 -11.464 1.00 90.62 138 VAL A O 1
ATOM 1039 N N . ASP A 1 139 ? 11.112 -7.141 -13.687 1.00 87.62 139 ASP A N 1
ATOM 1040 C CA . ASP A 1 139 ? 12.481 -7.510 -14.047 1.00 87.62 139 ASP A CA 1
ATOM 1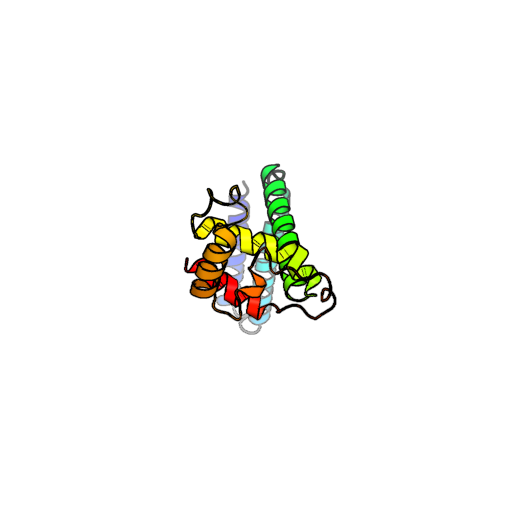041 C C . ASP A 1 139 ? 13.511 -6.557 -13.402 1.00 87.62 139 ASP A C 1
ATOM 1043 O O . ASP A 1 139 ? 13.506 -5.357 -13.707 1.00 87.62 139 ASP A O 1
ATOM 1047 N N . PRO A 1 140 ? 14.427 -7.050 -12.545 1.00 81.94 140 PRO A N 1
ATOM 1048 C CA . PRO A 1 140 ? 15.437 -6.210 -11.905 1.00 81.94 140 PRO A CA 1
ATOM 1049 C C . PRO A 1 140 ? 16.401 -5.547 -12.901 1.00 81.94 140 PRO A C 1
ATOM 1051 O O . PRO A 1 140 ? 16.990 -4.519 -12.572 1.00 81.94 140 PRO A O 1
ATOM 1054 N N . LEU A 1 141 ? 16.570 -6.107 -14.104 1.00 82.31 141 LEU A N 1
ATOM 1055 C CA . LEU A 1 141 ? 17.453 -5.573 -15.147 1.00 82.31 141 LEU A CA 1
ATOM 1056 C C . LEU A 1 141 ? 16.718 -4.706 -16.179 1.00 82.31 141 LEU A C 1
ATOM 1058 O O . LEU A 1 141 ? 17.364 -4.080 -17.013 1.00 82.31 141 LEU A O 1
ATOM 1062 N N . GLY A 1 142 ? 15.386 -4.646 -16.127 1.00 81.19 142 GLY A N 1
ATOM 1063 C CA . GLY A 1 142 ? 14.564 -3.925 -17.105 1.00 81.19 142 GLY A CA 1
ATOM 1064 C C . GLY A 1 142 ? 14.400 -2.422 -16.844 1.00 81.19 142 GLY A C 1
ATOM 1065 O O . GLY A 1 142 ? 13.551 -1.796 -17.481 1.00 81.19 142 GLY A O 1
ATOM 1066 N N . ALA A 1 143 ? 15.139 -1.851 -15.886 1.00 80.62 143 ALA A N 1
ATOM 1067 C CA . ALA A 1 143 ? 15.039 -0.434 -15.546 1.00 80.62 143 ALA A CA 1
ATOM 1068 C C . ALA A 1 143 ? 15.549 0.433 -16.707 1.00 80.62 143 ALA A C 1
ATOM 1070 O O . ALA A 1 143 ? 16.664 0.228 -17.194 1.00 80.62 143 ALA A O 1
ATOM 1071 N N . ASN A 1 144 ? 14.753 1.417 -17.132 1.00 79.69 144 ASN A N 1
ATOM 1072 C CA . ASN A 1 144 ? 15.125 2.319 -18.221 1.00 79.69 144 ASN A CA 1
ATOM 1073 C C . ASN A 1 144 ? 15.070 3.779 -17.765 1.00 79.69 144 ASN A C 1
ATOM 1075 O O . ASN A 1 144 ? 14.005 4.380 -17.644 1.00 79.69 144 ASN A O 1
ATOM 1079 N N . TYR A 1 145 ? 16.249 4.370 -17.581 1.00 76.25 145 TYR A N 1
ATOM 1080 C CA . TYR A 1 145 ? 16.391 5.752 -17.129 1.00 76.25 145 TYR A CA 1
ATOM 1081 C C . TYR A 1 145 ? 16.159 6.799 -18.229 1.00 76.25 145 TYR A C 1
ATOM 1083 O O . TYR A 1 145 ? 15.955 7.966 -17.895 1.00 76.25 145 TYR A O 1
ATOM 1091 N N . ALA A 1 146 ? 16.179 6.413 -19.511 1.00 81.44 146 ALA A N 1
ATOM 1092 C CA . ALA A 1 146 ? 15.932 7.339 -20.620 1.00 81.44 146 ALA A CA 1
ATOM 1093 C C . ALA A 1 146 ? 14.457 7.766 -20.693 1.00 81.44 146 ALA A C 1
ATOM 1095 O O . ALA A 1 146 ? 14.160 8.919 -20.986 1.00 81.44 146 ALA A O 1
ATOM 1096 N N . ASP A 1 147 ? 13.547 6.859 -20.337 1.00 84.06 147 ASP A N 1
ATOM 1097 C CA . ASP A 1 147 ? 12.094 7.047 -20.425 1.00 84.06 147 ASP A CA 1
ATOM 1098 C C . ASP A 1 147 ? 11.456 7.373 -19.071 1.00 84.06 147 ASP A C 1
ATOM 1100 O O . ASP A 1 147 ? 10.272 7.121 -18.849 1.00 84.06 147 ASP A O 1
ATOM 1104 N N . ARG A 1 148 ? 12.243 7.903 -18.132 1.00 85.88 148 ARG A N 1
ATOM 1105 C CA . ARG A 1 148 ? 11.809 8.112 -16.745 1.00 85.88 148 ARG A CA 1
ATOM 1106 C C . ARG A 1 148 ? 10.590 9.029 -16.617 1.00 85.88 148 ARG A C 1
ATOM 1108 O O . ARG A 1 148 ? 9.812 8.836 -15.695 1.00 85.88 148 ARG A O 1
ATOM 1115 N N . ASP A 1 149 ? 10.441 9.988 -17.530 1.00 87.56 149 ASP A N 1
ATOM 1116 C CA . ASP A 1 149 ? 9.381 11.002 -17.501 1.00 87.56 149 ASP A CA 1
ATOM 1117 C C . ASP A 1 149 ? 8.094 10.515 -18.195 1.00 87.56 149 ASP A C 1
ATOM 1119 O O . ASP A 1 149 ? 7.079 11.211 -18.188 1.00 87.56 149 ASP A O 1
ATOM 1123 N N . GLN A 1 150 ? 8.112 9.315 -18.790 1.00 88.81 150 GLN A N 1
ATOM 1124 C CA . GLN A 1 150 ? 6.907 8.699 -19.336 1.00 88.81 150 GLN A CA 1
ATOM 1125 C C . GLN A 1 150 ? 5.945 8.300 -18.204 1.00 88.81 150 GLN A C 1
ATOM 1127 O O . GLN A 1 150 ? 6.393 7.988 -17.092 1.00 88.81 150 GLN A O 1
ATOM 1132 N N . PRO A 1 151 ? 4.625 8.281 -18.471 1.00 86.94 151 PRO A N 1
ATOM 1133 C CA . PRO A 1 151 ? 3.656 7.772 -17.510 1.00 86.94 151 PRO A CA 1
ATOM 1134 C C . PRO A 1 151 ? 4.021 6.342 -17.095 1.00 86.94 151 PRO A C 1
ATOM 1136 O O . PRO A 1 151 ? 4.419 5.519 -17.924 1.00 86.94 151 PRO A O 1
ATOM 1139 N N . GLY A 1 152 ? 3.934 6.071 -15.793 1.00 86.31 152 GLY A N 1
ATOM 1140 C CA . GLY A 1 152 ? 4.157 4.739 -15.254 1.00 86.31 152 GLY A CA 1
ATOM 1141 C C . GLY A 1 152 ? 3.087 3.744 -15.720 1.00 86.31 152 GLY A C 1
ATOM 1142 O O . GLY A 1 152 ? 2.069 4.131 -16.294 1.00 86.31 152 GLY A O 1
ATOM 1143 N N . PRO A 1 153 ? 3.283 2.445 -15.448 1.00 87.38 153 PRO A N 1
ATOM 1144 C CA . PRO A 1 153 ? 2.330 1.399 -15.826 1.00 87.38 153 PRO A CA 1
ATOM 1145 C C . PRO A 1 153 ? 0.991 1.475 -15.072 1.00 87.38 153 PRO A C 1
ATOM 1147 O O . PRO A 1 153 ? 0.054 0.751 -15.409 1.00 87.38 153 PRO A O 1
ATOM 1150 N N . GLY A 1 154 ? 0.900 2.330 -14.051 1.00 90.62 154 GLY A N 1
ATOM 1151 C CA . GLY A 1 154 ? -0.311 2.572 -13.283 1.00 90.62 154 GLY A CA 1
ATOM 1152 C C . GLY A 1 154 ? -0.615 1.492 -12.247 1.00 90.62 154 GLY A C 1
ATOM 1153 O O . GLY A 1 154 ? 0.035 0.443 -12.148 1.00 90.62 154 GLY A O 1
ATOM 1154 N N . ARG A 1 155 ? -1.651 1.766 -11.454 1.00 89.81 155 ARG A N 1
ATOM 1155 C CA . ARG A 1 155 ? -2.077 0.911 -10.344 1.00 89.81 155 ARG A CA 1
ATOM 1156 C C . ARG A 1 155 ? -2.657 -0.432 -10.772 1.00 89.81 155 ARG A C 1
ATOM 1158 O O . ARG A 1 155 ? -2.458 -1.407 -10.055 1.00 89.81 155 ARG A O 1
ATOM 1165 N N . ASP A 1 156 ? -3.320 -0.503 -11.922 1.00 92.25 156 ASP A N 1
ATOM 1166 C CA . ASP A 1 156 ? -3.905 -1.756 -12.418 1.00 92.25 156 ASP A CA 1
ATOM 1167 C C . ASP A 1 156 ? -2.816 -2.804 -12.690 1.00 92.25 156 ASP A C 1
ATOM 1169 O O . ASP A 1 156 ? -2.950 -3.970 -12.317 1.00 92.25 156 ASP A O 1
ATOM 1173 N N . THR A 1 157 ? -1.681 -2.367 -13.245 1.00 92.50 157 THR A N 1
ATOM 1174 C CA . THR A 1 157 ? -0.508 -3.224 -13.457 1.00 92.50 157 THR A CA 1
ATOM 1175 C C . THR A 1 157 ? 0.097 -3.681 -12.130 1.00 92.50 157 THR A C 1
ATOM 1177 O O . THR A 1 157 ? 0.454 -4.851 -11.984 1.00 92.50 157 THR A O 1
ATOM 1180 N N . LEU A 1 158 ? 0.189 -2.787 -11.137 1.00 92.69 158 LEU A N 1
ATOM 1181 C CA . LEU A 1 158 ? 0.658 -3.152 -9.798 1.00 92.69 158 LEU A CA 1
ATOM 1182 C C . LEU A 1 158 ? -0.242 -4.211 -9.154 1.00 92.69 158 LEU A C 1
ATOM 1184 O O . LEU A 1 158 ? 0.266 -5.193 -8.621 1.00 92.69 158 LEU A O 1
ATOM 1188 N N . ASP A 1 159 ? -1.558 -4.023 -9.216 1.00 94.25 159 ASP A N 1
ATOM 1189 C CA . ASP A 1 159 ? -2.535 -4.954 -8.651 1.00 94.25 159 ASP A CA 1
ATOM 1190 C C . ASP A 1 159 ? -2.451 -6.336 -9.317 1.00 94.25 159 ASP A C 1
ATOM 1192 O O . ASP A 1 159 ? -2.441 -7.356 -8.629 1.00 94.25 159 ASP A O 1
ATOM 1196 N N . ALA A 1 160 ? -2.294 -6.382 -10.645 1.00 94.00 160 ALA A N 1
ATOM 1197 C CA . ALA A 1 160 ? -2.098 -7.631 -11.379 1.00 94.00 160 ALA A CA 1
ATOM 1198 C C . ALA A 1 160 ? -0.822 -8.373 -10.941 1.00 94.00 160 ALA A C 1
ATOM 1200 O O . ALA A 1 160 ? -0.870 -9.574 -10.667 1.00 94.00 160 ALA A O 1
ATOM 1201 N N . ILE A 1 161 ? 0.302 -7.659 -10.807 1.00 92.44 161 ILE A N 1
ATOM 1202 C CA . ILE A 1 161 ? 1.569 -8.239 -10.334 1.00 92.44 161 ILE A CA 1
ATOM 1203 C C . ILE A 1 161 ? 1.424 -8.774 -8.905 1.00 92.44 161 ILE A C 1
ATOM 1205 O O . ILE A 1 161 ? 1.878 -9.881 -8.617 1.00 92.44 161 ILE A O 1
ATOM 1209 N N . LEU A 1 162 ? 0.799 -8.007 -8.008 1.00 92.38 162 LEU A N 1
ATOM 1210 C CA . LEU A 1 162 ? 0.631 -8.397 -6.607 1.00 92.38 162 LEU A CA 1
ATOM 1211 C C . LEU A 1 162 ? -0.266 -9.629 -6.456 1.00 92.38 162 LEU A C 1
ATOM 1213 O O . LEU A 1 162 ? 0.115 -10.558 -5.749 1.00 92.38 162 LEU A O 1
ATOM 1217 N N . LYS A 1 163 ? -1.400 -9.683 -7.166 1.00 93.06 163 LYS A N 1
ATOM 1218 C CA . LYS A 1 163 ? -2.281 -10.865 -7.194 1.00 93.06 163 LYS A CA 1
ATOM 1219 C C . LYS A 1 163 ? -1.543 -12.118 -7.635 1.00 93.06 163 LYS A C 1
ATOM 1221 O O . LYS A 1 163 ? -1.804 -13.206 -7.136 1.00 93.06 163 LYS A O 1
ATOM 1226 N N . GLN A 1 164 ? -0.630 -11.966 -8.584 1.00 88.81 164 GLN A N 1
ATOM 1227 C CA . GLN A 1 164 ? 0.134 -13.085 -9.098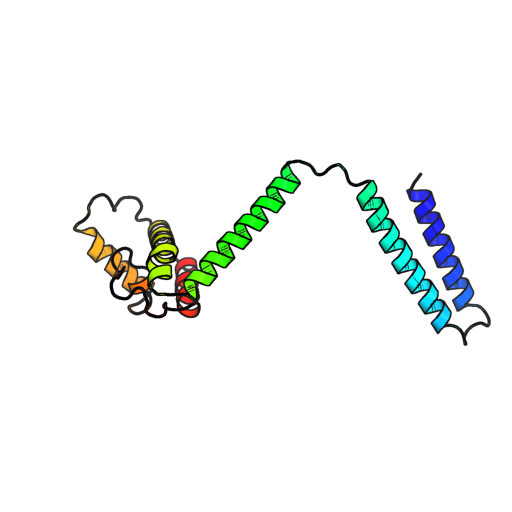 1.00 88.81 164 GLN A CA 1
ATOM 1228 C C . GLN A 1 164 ? 1.261 -13.502 -8.154 1.00 88.81 164 GLN A C 1
ATOM 1230 O O . GLN A 1 164 ? 1.501 -14.693 -8.002 1.00 88.81 164 GLN A O 1
ATOM 1235 N N . LEU A 1 165 ? 1.903 -12.548 -7.474 1.00 89.25 165 LEU A N 1
ATOM 1236 C CA . LEU A 1 165 ? 2.852 -12.827 -6.393 1.00 89.25 165 LEU A CA 1
ATOM 1237 C C . LEU A 1 165 ? 2.196 -13.548 -5.209 1.00 89.25 165 LEU A C 1
ATOM 1239 O O . LEU A 1 165 ? 2.838 -14.398 -4.609 1.00 89.25 165 LEU A O 1
ATOM 1243 N N . GLU A 1 166 ? 0.941 -13.235 -4.882 1.00 89.75 166 GLU A N 1
ATOM 1244 C CA . GLU A 1 166 ? 0.181 -13.910 -3.817 1.00 89.75 166 GLU A CA 1
ATOM 1245 C C . GLU A 1 166 ? -0.137 -15.380 -4.147 1.00 89.75 166 GLU A C 1
ATOM 1247 O O . GLU A 1 166 ? -0.356 -16.189 -3.249 1.00 89.75 166 GLU A O 1
ATOM 1252 N N . GLN A 1 167 ? -0.156 -15.739 -5.433 1.00 86.25 167 GLN A N 1
ATOM 1253 C CA . GLN A 1 167 ? -0.451 -17.096 -5.905 1.00 86.25 167 GLN A CA 1
ATOM 1254 C C . GLN A 1 167 ? 0.787 -18.000 -6.015 1.00 86.25 167 GLN A C 1
ATOM 1256 O O . GLN A 1 167 ? 0.635 -19.181 -6.338 1.00 86.25 167 GLN A O 1
ATOM 1261 N N . LEU A 1 168 ? 1.989 -17.456 -5.792 1.00 79.19 168 LEU A N 1
ATOM 1262 C CA . LEU A 1 168 ? 3.264 -18.183 -5.820 1.00 79.19 168 LEU A CA 1
ATOM 1263 C C . LEU A 1 168 ? 3.615 -18.768 -4.453 1.00 79.19 168 LEU A C 1
ATOM 1265 O O . LEU A 1 168 ? 4.100 -19.922 -4.446 1.00 79.19 168 LEU A O 1
#

Organism: NCBI:txid1073574

Foldseek 3Di:
DVVVVVVVLVVVLVVLVVCCVPDPNVVCVVVSVVVSVVSVVVVVVVCVVVCVVVPDDDDPVNVVVVVVVVVVVVVVVLQQCLQQAWLLSLLPPVQVVLLVLVCVLVVVPPPVVPVPPCLVVVLVVLCVQLNPPLSLSNRNPNRDPVRRRHGHPHDVSVVSSVVSSVVD